Protein AF-A0A6M3X4U6-F1 (afdb_monomer_lite)

Sequence (53 aa):
MQLVYFFEDPTIGYCKDCDCLAVWDSEQGLHCPKCKSQDISLFIHDPDSPYPE

Radius of gyration: 12.07 Å; chains: 1; bounding box: 27×18×36 Å

pLDDT: mean 70.06, std 18.9, range [29.86, 90.38]

Secondary structure (DSSP, 8-state):
-------SS-EEEEETTTTEE-EEETTTEEE-TTT-----EEEE--SS-SS--

Foldseek 3Di:
DQPDPPPVFDKWWADPVVRDTWDADRPLGTARPPPRDPPIDIFGPDPVDPDRD

Structure (mmCIF, N/CA/C/O backbone):
data_AF-A0A6M3X4U6-F1
#
_entry.id   AF-A0A6M3X4U6-F1
#
loop_
_atom_site.group_PDB
_atom_site.id
_atom_site.type_symbol
_atom_site.label_atom_id
_atom_site.label_alt_id
_atom_site.label_comp_id
_atom_site.label_asym_id
_atom_site.label_entity_id
_atom_site.label_seq_id
_atom_site.pdbx_PDB_ins_code
_atom_site.Cartn_x
_atom_site.Cartn_y
_atom_site.Cartn_z
_atom_site.occupancy
_atom_site.B_iso_or_equiv
_atom_site.auth_seq_id
_atom_site.auth_comp_id
_atom_site.auth_asym_id
_atom_site.auth_atom_id
_atom_site.pdbx_PDB_model_num
ATOM 1 N N . MET A 1 1 ? 7.368 10.215 19.341 1.00 31.61 1 MET A N 1
ATOM 2 C CA . MET A 1 1 ? 8.356 9.793 18.327 1.00 31.61 1 MET A CA 1
ATOM 3 C C . MET A 1 1 ? 7.562 9.069 17.253 1.00 31.61 1 MET A C 1
ATOM 5 O O . MET A 1 1 ? 7.042 8.003 17.542 1.00 31.61 1 MET A O 1
ATOM 9 N N . GLN A 1 2 ? 7.299 9.715 16.118 1.00 29.86 2 GLN A N 1
ATOM 10 C CA . GLN A 1 2 ? 6.381 9.208 15.093 1.00 29.86 2 GLN A CA 1
ATOM 11 C C . GLN A 1 2 ? 7.229 8.619 13.960 1.00 29.86 2 GLN A C 1
ATOM 13 O O . GLN A 1 2 ? 8.004 9.345 13.342 1.00 29.86 2 GLN A O 1
ATOM 18 N N . LEU A 1 3 ? 7.150 7.301 13.757 1.00 32.66 3 LEU A N 1
ATOM 19 C CA . LEU A 1 3 ? 7.790 6.608 12.636 1.00 32.66 3 LEU A CA 1
ATOM 20 C C . LEU A 1 3 ? 6.994 6.936 11.370 1.00 32.66 3 LEU A C 1
ATOM 22 O O . LEU A 1 3 ? 6.022 6.268 11.031 1.00 32.66 3 LEU A O 1
ATOM 26 N N . VAL A 1 4 ? 7.370 8.032 10.717 1.00 37.59 4 VAL A N 1
ATOM 27 C CA . VAL A 1 4 ? 6.924 8.341 9.360 1.00 37.59 4 VAL A CA 1
ATOM 28 C C . VAL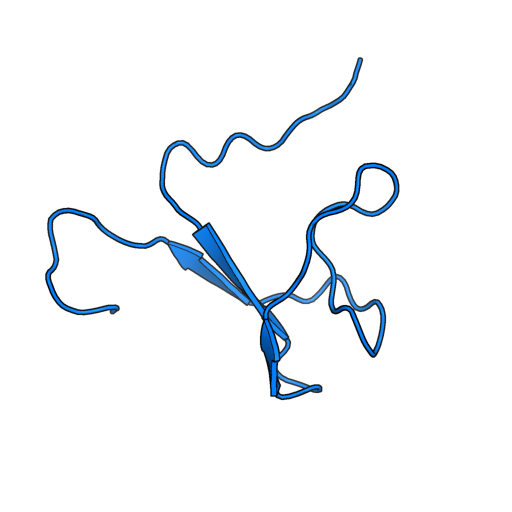 A 1 4 ? 7.739 7.442 8.438 1.00 37.59 4 VAL A C 1
ATOM 30 O O . VAL A 1 4 ? 8.954 7.604 8.347 1.00 37.59 4 VAL A O 1
ATOM 33 N N . TYR A 1 5 ? 7.093 6.470 7.794 1.00 45.00 5 TYR A N 1
ATOM 34 C CA . TYR A 1 5 ? 7.719 5.70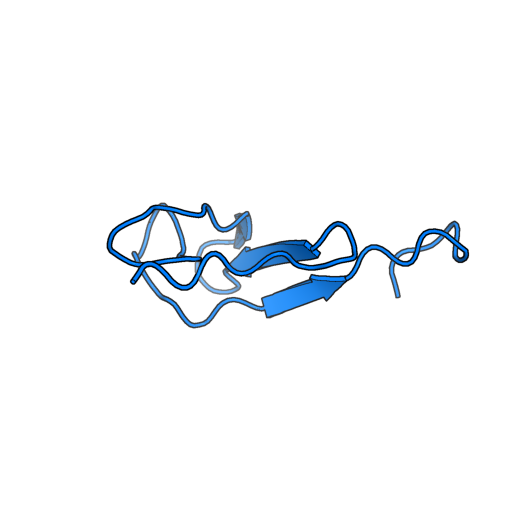6 6.719 1.00 45.00 5 TYR A CA 1
ATOM 35 C C . TYR A 1 5 ? 7.905 6.649 5.528 1.00 45.00 5 TYR A C 1
ATOM 37 O O . TYR A 1 5 ? 7.006 6.828 4.711 1.00 45.00 5 TYR A O 1
ATOM 45 N N . PHE A 1 6 ? 9.062 7.305 5.474 1.00 42.47 6 PHE A N 1
ATOM 46 C CA . PHE A 1 6 ? 9.595 7.828 4.228 1.00 42.47 6 PHE A CA 1
ATOM 47 C C . PHE A 1 6 ? 10.017 6.610 3.414 1.00 42.47 6 PHE A C 1
ATOM 49 O O . PHE A 1 6 ? 11.069 6.029 3.666 1.00 42.47 6 PHE A O 1
ATOM 56 N N . PHE A 1 7 ? 9.169 6.178 2.485 1.00 52.75 7 PHE A N 1
ATOM 57 C CA . PHE A 1 7 ? 9.694 5.425 1.360 1.00 52.75 7 PHE A CA 1
ATOM 58 C C . PHE A 1 7 ? 10.532 6.432 0.567 1.00 52.75 7 PHE A C 1
ATOM 60 O O . PHE A 1 7 ? 10.000 7.456 0.137 1.00 52.75 7 PHE A O 1
ATOM 67 N N . GLU A 1 8 ? 11.847 6.213 0.486 1.00 50.09 8 GLU A N 1
ATOM 68 C CA . GLU A 1 8 ? 12.748 7.057 -0.318 1.00 50.09 8 GLU A CA 1
ATOM 69 C C . GLU A 1 8 ? 12.284 7.106 -1.787 1.00 50.09 8 GLU A C 1
ATOM 71 O O . GLU A 1 8 ? 12.469 8.121 -2.456 1.00 50.09 8 GLU A O 1
ATOM 76 N N . ASP A 1 9 ? 11.554 6.071 -2.216 1.00 52.94 9 ASP A N 1
ATOM 77 C CA . ASP A 1 9 ? 10.951 5.912 -3.532 1.00 52.94 9 ASP A CA 1
ATOM 78 C C . ASP A 1 9 ? 9.408 5.949 -3.485 1.00 52.94 9 ASP A C 1
ATOM 80 O O . ASP A 1 9 ? 8.791 5.468 -2.523 1.00 52.94 9 ASP A O 1
ATOM 84 N N . PRO A 1 10 ? 8.738 6.481 -4.528 1.00 56.03 10 PRO A N 1
ATOM 85 C CA . PRO A 1 10 ? 7.283 6.533 -4.589 1.00 56.03 10 PRO A CA 1
ATOM 86 C C . PRO A 1 10 ? 6.695 5.119 -4.516 1.00 56.03 10 PRO A C 1
ATOM 88 O O . PRO A 1 10 ? 6.763 4.344 -5.464 1.00 56.03 10 PRO A O 1
ATOM 91 N N . THR A 1 11 ? 6.108 4.775 -3.371 1.00 64.94 11 THR A N 1
ATOM 92 C CA . THR A 1 11 ? 5.575 3.433 -3.118 1.00 64.94 11 THR A CA 1
ATOM 93 C C . THR A 1 11 ? 4.054 3.463 -3.152 1.00 64.94 11 THR A C 1
ATOM 95 O 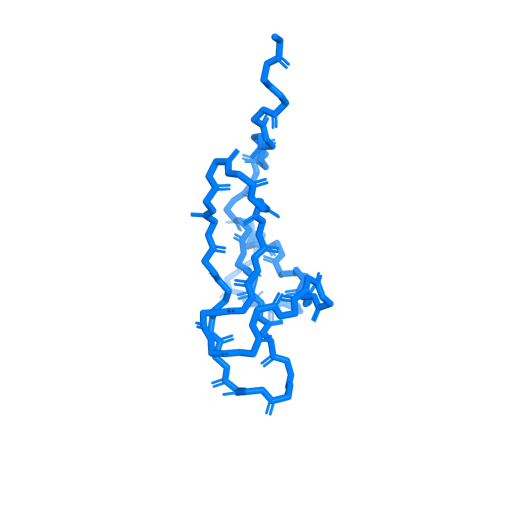O . THR A 1 11 ? 3.410 4.220 -2.423 1.00 64.94 11 THR A O 1
ATOM 98 N N . ILE A 1 12 ? 3.468 2.631 -4.009 1.00 74.81 12 ILE A N 1
ATOM 99 C CA . ILE A 1 12 ? 2.025 2.489 -4.181 1.00 74.81 12 ILE A CA 1
ATOM 100 C C . ILE A 1 12 ? 1.567 1.255 -3.405 1.00 74.81 12 ILE A C 1
ATOM 102 O O . ILE A 1 12 ? 2.009 0.139 -3.667 1.00 74.81 12 ILE A O 1
ATOM 106 N N . GLY A 1 13 ? 0.657 1.445 -2.452 1.00 82.25 13 GLY A N 1
ATOM 107 C CA . GLY A 1 13 ? 0.008 0.340 -1.753 1.00 82.25 13 GLY A CA 1
ATOM 108 C C . GLY A 1 13 ? -1.244 -0.145 -2.476 1.00 82.25 13 GLY A C 1
ATOM 109 O O . GLY A 1 13 ? -2.052 0.670 -2.920 1.00 82.25 13 GLY A O 1
ATOM 110 N N . TYR A 1 14 ? -1.451 -1.458 -2.537 1.00 84.81 14 TYR A N 1
ATOM 111 C CA . TYR A 1 14 ? -2.619 -2.094 -3.143 1.00 84.81 14 TYR A CA 1
ATOM 112 C C . TYR A 1 14 ? -3.256 -3.158 -2.246 1.00 84.81 14 TYR A C 1
ATOM 114 O O . TYR A 1 14 ? -2.576 -4.059 -1.750 1.0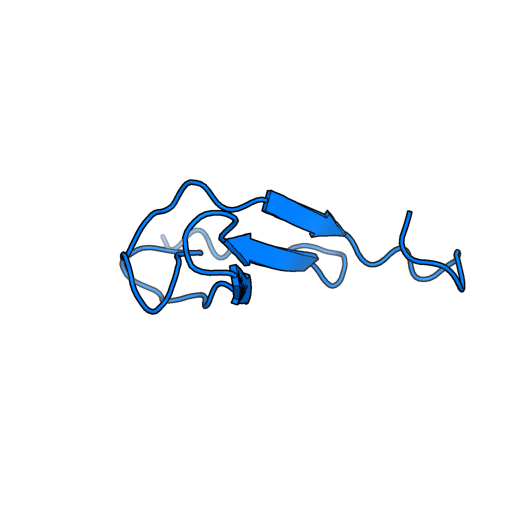0 84.81 14 TYR A O 1
ATOM 122 N N . CYS A 1 15 ? -4.577 -3.105 -2.087 1.00 87.44 15 CYS A N 1
ATOM 123 C CA . CYS A 1 15 ? -5.348 -4.150 -1.420 1.00 87.44 15 CYS A CA 1
ATOM 124 C C . CYS A 1 15 ? -5.933 -5.126 -2.448 1.00 87.44 15 CYS A C 1
ATOM 126 O O . CYS A 1 15 ? -6.786 -4.738 -3.247 1.00 87.44 15 CYS A O 1
ATOM 128 N N . LYS A 1 16 ? -5.525 -6.400 -2.380 1.00 86.12 16 LYS A N 1
ATOM 129 C CA . LYS A 1 16 ? -5.982 -7.462 -3.295 1.00 86.12 16 LYS A CA 1
ATOM 130 C C . LYS A 1 16 ? -7.451 -7.840 -3.099 1.00 86.12 16 LYS A C 1
ATOM 132 O O . LYS A 1 16 ? -8.128 -8.133 -4.074 1.00 86.12 16 LYS A O 1
ATOM 137 N N . ASP A 1 17 ? -7.957 -7.795 -1.868 1.00 90.00 17 ASP A N 1
ATOM 138 C CA . ASP A 1 17 ? -9.345 -8.187 -1.576 1.00 90.00 17 ASP A CA 1
ATOM 139 C C . ASP A 1 17 ? -10.372 -7.153 -2.046 1.00 90.00 17 ASP A C 1
ATOM 141 O O . ASP A 1 17 ? -11.500 -7.483 -2.402 1.00 90.00 17 ASP A O 1
ATOM 145 N N . CYS A 1 18 ? -9.997 -5.876 -1.991 1.00 88.00 18 CYS A N 1
ATOM 146 C CA . CYS A 1 18 ? -10.887 -4.751 -2.280 1.00 88.00 18 CYS A CA 1
ATOM 147 C C . CYS A 1 18 ? -10.645 -4.107 -3.647 1.00 88.00 18 CYS A C 1
ATOM 149 O O . CYS A 1 18 ? -11.389 -3.182 -4.005 1.00 88.00 18 CYS A O 1
ATOM 151 N N . ASP A 1 19 ? -9.615 -4.586 -4.351 1.00 87.19 19 ASP A N 1
ATOM 152 C CA . ASP A 1 19 ? -9.171 -4.130 -5.665 1.00 87.19 19 ASP A CA 1
ATOM 153 C C . ASP A 1 19 ? -8.990 -2.602 -5.700 1.00 87.19 19 ASP A C 1
ATOM 155 O O . ASP A 1 19 ? -9.582 -1.879 -6.501 1.00 87.19 19 ASP A O 1
ATOM 159 N N . CYS A 1 20 ? -8.269 -2.067 -4.708 1.00 83.75 20 CYS A N 1
ATOM 160 C CA . CYS A 1 20 ? -8.116 -0.623 -4.547 1.00 83.75 20 CYS A CA 1
ATOM 161 C C . CYS A 1 20 ? -6.769 -0.218 -3.954 1.00 83.75 20 CYS A C 1
ATOM 163 O O . CYS A 1 20 ? -6.150 -0.964 -3.193 1.00 83.75 20 CYS A O 1
ATOM 165 N N . LEU A 1 21 ? -6.365 1.019 -4.251 1.00 85.56 21 LEU A N 1
ATOM 166 C CA . LEU A 1 21 ? -5.178 1.630 -3.667 1.00 85.56 21 LEU A CA 1
ATOM 167 C C . LEU A 1 21 ? -5.344 1.805 -2.155 1.00 85.56 21 LEU A C 1
ATOM 169 O O . LEU A 1 21 ? -6.392 2.240 -1.667 1.00 85.56 21 LEU A O 1
ATOM 173 N N . ALA A 1 22 ? -4.298 1.444 -1.423 1.00 85.56 22 ALA A N 1
ATOM 174 C CA . ALA A 1 22 ? -4.205 1.680 0.002 1.00 85.56 22 ALA A CA 1
ATOM 175 C C . ALA A 1 22 ? -3.943 3.161 0.274 1.00 85.56 22 ALA A C 1
ATOM 177 O O . ALA A 1 22 ? -3.320 3.867 -0.520 1.00 85.56 22 ALA A O 1
ATOM 178 N N . VAL A 1 23 ? -4.426 3.619 1.419 1.00 85.50 23 VAL A N 1
ATOM 179 C CA . VAL A 1 23 ? -4.237 4.982 1.902 1.00 85.50 23 VAL A CA 1
ATOM 180 C C . VAL A 1 23 ? -3.382 4.943 3.152 1.00 85.50 23 VAL A C 1
ATOM 182 O O . VAL A 1 23 ? -3.404 3.968 3.900 1.00 85.50 23 VAL A O 1
ATOM 185 N N . TRP A 1 24 ? -2.616 6.001 3.372 1.00 83.75 24 TRP A N 1
ATOM 186 C CA . TRP A 1 24 ? -1.836 6.152 4.589 1.00 83.75 24 TRP A CA 1
ATOM 187 C C . TRP A 1 24 ? -2.562 7.080 5.562 1.00 83.75 24 TRP A C 1
ATOM 189 O O . TRP A 1 24 ? -3.024 8.151 5.162 1.00 83.75 24 TRP A O 1
ATOM 199 N N . ASP A 1 25 ? -2.639 6.694 6.833 1.00 80.75 25 ASP A N 1
ATOM 200 C CA . ASP A 1 25 ? -3.059 7.569 7.927 1.00 80.75 25 ASP A CA 1
ATOM 201 C C . ASP A 1 25 ? -2.078 7.504 9.109 1.00 80.75 25 ASP A C 1
ATOM 203 O O . ASP A 1 25 ? -1.298 6.563 9.256 1.00 80.75 25 ASP A O 1
ATOM 207 N N . SER A 1 26 ? -2.117 8.518 9.972 1.00 78.81 26 SER A N 1
ATOM 208 C CA . SER A 1 26 ? -1.175 8.655 11.085 1.00 78.81 26 SER A CA 1
ATOM 209 C C . SER A 1 26 ? -1.401 7.693 12.255 1.00 78.81 26 SER A C 1
ATOM 211 O O . SER A 1 26 ? -0.497 7.552 13.076 1.00 78.81 26 SER A O 1
ATOM 213 N N . GLU A 1 27 ? -2.581 7.085 12.376 1.00 82.62 27 GLU A N 1
ATOM 214 C CA . GLU A 1 27 ? -2.950 6.181 13.471 1.00 82.62 27 GLU A CA 1
ATOM 215 C C . GLU A 1 27 ? -2.756 4.704 13.096 1.00 82.62 27 GLU A C 1
ATOM 217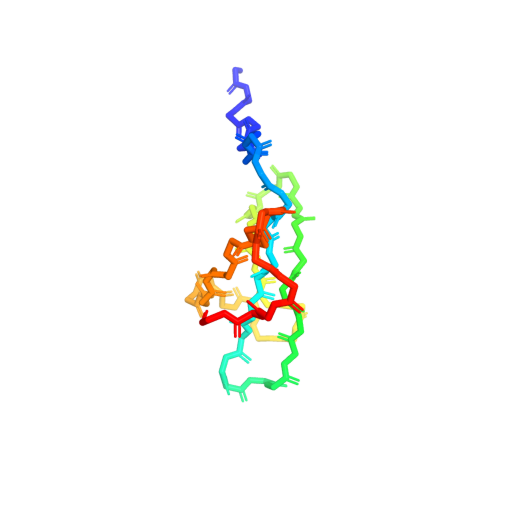 O O . GLU A 1 27 ? -2.289 3.931 13.932 1.00 82.62 27 GLU A O 1
ATOM 222 N N . GLN A 1 28 ? -3.075 4.304 11.859 1.00 77.50 28 GLN A N 1
ATOM 223 C CA . GLN A 1 28 ? -3.016 2.905 11.400 1.00 77.50 28 GLN A CA 1
ATO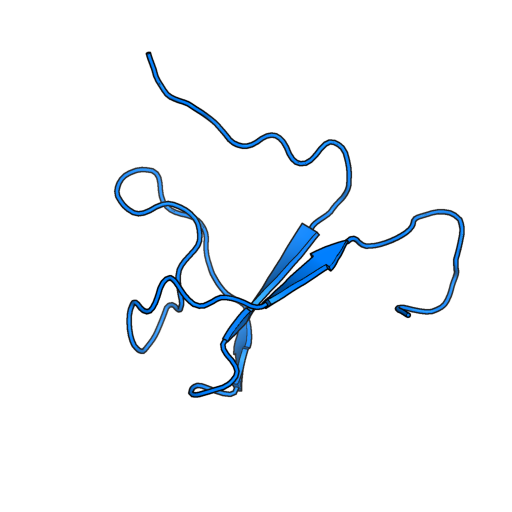M 224 C C . GLN A 1 28 ? -1.936 2.649 10.341 1.00 77.50 28 GLN A C 1
ATOM 226 O O . GLN A 1 28 ? -1.661 1.492 10.018 1.00 77.50 28 GLN A O 1
ATOM 231 N N . GLY A 1 29 ? -1.290 3.688 9.812 1.00 84.00 29 GLY A N 1
ATOM 232 C CA . GLY A 1 29 ? -0.312 3.557 8.736 1.00 84.00 29 GLY A CA 1
ATOM 233 C C . GLY A 1 29 ? -0.973 3.256 7.390 1.00 84.00 29 GLY A C 1
ATOM 234 O O . GLY A 1 29 ? -2.075 3.722 7.099 1.00 84.00 29 GLY A O 1
ATOM 235 N N . LEU A 1 30 ? -0.282 2.501 6.532 1.00 84.12 30 LEU A N 1
ATOM 236 C CA . LEU A 1 30 ? -0.803 2.142 5.215 1.00 84.12 30 LEU A CA 1
ATOM 237 C C . LEU A 1 30 ? -1.850 1.030 5.337 1.00 84.12 30 LEU A C 1
ATOM 239 O O . LEU A 1 30 ? -1.544 -0.075 5.782 1.00 84.12 30 LEU A O 1
ATOM 243 N N . HIS A 1 31 ? -3.078 1.313 4.920 1.00 87.06 31 HIS A N 1
ATOM 244 C CA . HIS A 1 31 ? -4.196 0.390 5.055 1.00 87.06 31 HIS A CA 1
ATOM 245 C C . HIS A 1 31 ? -5.195 0.525 3.901 1.00 87.06 31 HIS A C 1
ATOM 247 O O . HIS A 1 31 ? -5.263 1.530 3.188 1.00 87.06 31 HIS A O 1
ATOM 253 N N . CYS A 1 32 ? -6.023 -0.497 3.712 1.00 89.00 32 CYS A N 1
ATOM 254 C CA . CYS A 1 32 ? -7.091 -0.467 2.726 1.00 89.00 32 CYS A CA 1
ATOM 255 C C . CYS A 1 32 ? -8.216 0.474 3.182 1.00 89.00 32 CYS A C 1
ATOM 257 O O . CYS A 1 32 ? -8.785 0.258 4.255 1.00 89.00 32 CYS A O 1
ATOM 259 N N . PRO A 1 33 ? -8.654 1.450 2.369 1.00 88.62 33 PRO A N 1
ATOM 260 C CA . PRO A 1 33 ? -9.709 2.374 2.776 1.00 88.62 33 PRO A CA 1
ATOM 261 C C . PRO A 1 33 ? -11.059 1.685 3.040 1.00 88.62 33 PRO A C 1
ATOM 263 O O . PRO A 1 33 ? -11.838 2.203 3.840 1.00 88.62 33 PRO A O 1
ATOM 266 N N . LYS A 1 34 ? -11.325 0.530 2.407 1.00 89.56 34 LYS A N 1
ATOM 267 C CA . LYS A 1 34 ? -12.598 -0.205 2.503 1.00 89.56 34 LYS A CA 1
ATOM 268 C C . LYS A 1 34 ? -12.629 -1.213 3.650 1.00 89.56 34 LYS A C 1
ATOM 270 O O . LYS A 1 34 ? -13.487 -1.116 4.519 1.00 89.56 34 LYS A O 1
ATOM 275 N N . CYS A 1 35 ? -11.712 -2.180 3.651 1.00 90.38 35 CYS A N 1
ATOM 276 C CA . CYS A 1 35 ? -11.704 -3.262 4.641 1.00 90.38 35 CYS A CA 1
ATOM 277 C C . CYS A 1 35 ? -10.812 -2.978 5.854 1.00 90.38 35 CYS A C 1
ATOM 279 O O . CYS A 1 35 ? -10.789 -3.784 6.778 1.00 90.38 35 CYS A O 1
ATOM 281 N N . LYS A 1 36 ? -10.066 -1.862 5.850 1.00 87.88 36 LYS A N 1
ATOM 282 C CA . LYS A 1 36 ? -9.086 -1.500 6.888 1.00 87.88 36 LYS A CA 1
ATOM 283 C C . LYS A 1 36 ? -7.964 -2.524 7.091 1.00 87.88 36 LYS A C 1
ATOM 285 O O . LYS A 1 36 ? -7.209 -2.418 8.048 1.00 87.88 36 LYS A O 1
ATOM 290 N N . SER A 1 37 ? -7.818 -3.481 6.171 1.00 86.50 37 SER A N 1
ATOM 291 C CA . SER A 1 37 ? -6.710 -4.434 6.187 1.00 86.50 37 SER A CA 1
ATOM 292 C C . SER A 1 37 ? -5.379 -3.709 6.004 1.00 86.50 37 SER A C 1
ATOM 294 O O . SER A 1 37 ? -5.272 -2.807 5.170 1.00 86.50 37 SER A O 1
ATOM 296 N N . GLN A 1 38 ? -4.376 -4.131 6.766 1.00 84.88 38 GLN A N 1
ATOM 297 C CA . GLN A 1 38 ? -2.977 -3.732 6.603 1.00 84.88 38 GLN A CA 1
ATOM 298 C C . GLN A 1 38 ? -2.192 -4.723 5.727 1.00 84.88 38 GLN A C 1
ATOM 300 O O . GLN A 1 38 ? -1.017 -4.495 5.453 1.00 84.88 38 GLN A O 1
ATOM 305 N N . ASP A 1 39 ? -2.834 -5.802 5.259 1.00 85.50 39 ASP A N 1
ATOM 306 C CA . ASP A 1 39 ? -2.254 -6.737 4.292 1.00 85.50 39 ASP A CA 1
ATOM 307 C C . ASP A 1 39 ? -2.278 -6.112 2.889 1.00 85.50 39 ASP A C 1
ATOM 309 O O . ASP A 1 39 ? -3.172 -6.337 2.069 1.00 85.50 39 ASP A O 1
ATOM 313 N N . ILE A 1 40 ? -1.331 -5.201 2.672 1.00 84.19 40 ILE A N 1
ATOM 314 C CA . ILE A 1 40 ? -1.224 -4.358 1.487 1.00 84.19 40 ILE A CA 1
ATOM 315 C C . ILE A 1 40 ? 0.022 -4.759 0.707 1.00 84.19 40 ILE A C 1
ATOM 317 O O . ILE A 1 40 ? 1.131 -4.788 1.236 1.00 84.19 40 ILE A O 1
ATOM 321 N N . SER A 1 41 ? -0.157 -5.035 -0.583 1.00 81.19 41 SER A N 1
ATOM 322 C CA . SER A 1 41 ? 0.965 -5.235 -1.500 1.00 81.19 41 SER A CA 1
ATOM 323 C C . SER A 1 41 ? 1.589 -3.883 -1.831 1.00 81.19 41 SER A C 1
ATOM 325 O O . SER A 1 41 ? 0.884 -2.968 -2.252 1.00 81.19 41 SER A O 1
ATOM 327 N N . LEU A 1 42 ? 2.894 -3.755 -1.610 1.00 77.56 42 LEU A N 1
ATOM 328 C CA . LEU A 1 42 ? 3.658 -2.547 -1.903 1.00 77.56 42 LEU A CA 1
ATOM 329 C C . LEU A 1 42 ? 4.336 -2.699 -3.260 1.00 77.56 42 LEU A C 1
ATOM 331 O O . LEU A 1 42 ? 5.056 -3.670 -3.480 1.00 77.56 42 LEU A O 1
ATOM 335 N N . PHE A 1 43 ? 4.118 -1.729 -4.137 1.00 71.62 43 PHE A N 1
ATOM 336 C CA . PHE A 1 43 ? 4.810 -1.601 -5.412 1.00 71.62 43 PHE A CA 1
ATOM 337 C C . PHE A 1 43 ? 5.711 -0.380 -5.324 1.00 71.62 43 PHE A C 1
ATOM 339 O O . PHE A 1 43 ? 5.224 0.735 -5.125 1.00 71.62 43 PHE A O 1
ATOM 346 N N . ILE A 1 44 ? 7.017 -0.591 -5.426 1.00 67.00 44 ILE A N 1
ATOM 347 C CA . ILE A 1 44 ? 7.981 0.503 -5.493 1.00 67.00 44 ILE A CA 1
ATOM 348 C C . ILE A 1 44 ? 8.000 0.961 -6.948 1.00 67.00 44 ILE A C 1
ATOM 350 O O . ILE A 1 44 ? 8.225 0.154 -7.847 1.00 67.00 44 ILE A O 1
ATOM 354 N N . HIS A 1 45 ? 7.696 2.233 -7.194 1.00 56.91 45 HIS A N 1
ATOM 355 C CA . HIS A 1 45 ? 7.862 2.807 -8.520 1.00 56.91 45 HIS A CA 1
ATOM 356 C C . HIS A 1 45 ? 9.355 3.016 -8.755 1.00 56.91 45 HIS A C 1
ATOM 358 O O . HIS A 1 45 ? 9.934 3.952 -8.212 1.00 56.91 45 HIS A O 1
ATOM 364 N N . ASP A 1 46 ? 9.961 2.116 -9.524 1.00 56.47 46 ASP A N 1
ATOM 365 C CA . ASP A 1 46 ? 11.345 2.239 -9.963 1.00 56.47 46 ASP A CA 1
ATOM 366 C C . ASP A 1 46 ? 11.446 3.405 -10.970 1.00 56.47 46 ASP A C 1
ATOM 368 O O . ASP A 1 46 ? 10.823 3.342 -12.033 1.00 56.47 46 ASP A O 1
ATOM 372 N N . PRO A 1 47 ? 12.142 4.511 -10.645 1.00 53.59 47 PRO A N 1
ATOM 373 C CA . PRO A 1 47 ? 12.220 5.681 -11.520 1.00 53.59 47 PRO A CA 1
ATOM 374 C C . PRO A 1 47 ? 13.115 5.461 -12.753 1.00 53.59 47 PRO A C 1
ATOM 376 O O . PRO A 1 47 ? 13.051 6.261 -13.691 1.00 53.59 47 PRO A O 1
ATOM 379 N N . ASP A 1 48 ? 13.932 4.403 -12.770 1.00 55.19 48 ASP A N 1
ATOM 380 C CA . ASP A 1 48 ? 14.821 4.036 -13.877 1.00 55.19 48 ASP A CA 1
ATOM 381 C C . ASP A 1 48 ? 14.171 3.027 -14.843 1.00 55.19 48 ASP A C 1
ATOM 383 O O . ASP A 1 48 ? 14.606 2.895 -15.994 1.00 55.19 48 ASP A O 1
ATOM 387 N N . SER A 1 49 ? 13.083 2.368 -14.432 1.00 46.56 49 SER A N 1
ATOM 388 C CA . SER A 1 49 ? 12.280 1.505 -15.295 1.00 46.56 49 SER A CA 1
ATOM 389 C C . SER A 1 49 ? 11.000 2.214 -15.765 1.00 46.56 49 SER A C 1
ATOM 391 O O . SER A 1 49 ? 10.093 2.473 -14.975 1.00 46.56 49 SER A O 1
ATOM 393 N N . PRO A 1 50 ? 10.824 2.480 -17.077 1.00 51.59 50 PRO A N 1
ATOM 394 C CA . PRO A 1 50 ? 9.565 3.014 -17.606 1.00 51.59 50 PRO A CA 1
ATOM 395 C C . PRO A 1 50 ? 8.391 2.022 -17.495 1.00 51.59 50 PRO A C 1
ATOM 397 O O . PRO A 1 50 ? 7.275 2.350 -17.907 1.00 51.59 50 PRO A O 1
ATOM 400 N N . TYR A 1 51 ? 8.629 0.817 -16.969 1.00 43.97 51 TYR A N 1
ATOM 401 C CA . TYR A 1 51 ? 7.634 -0.227 -16.785 1.00 43.97 51 TYR A CA 1
ATOM 402 C C . TYR A 1 51 ? 7.558 -0.629 -15.304 1.00 43.97 51 TYR A C 1
ATOM 404 O O . TYR A 1 51 ? 8.593 -0.945 -14.719 1.00 43.97 51 TYR A O 1
ATOM 412 N N . PRO A 1 52 ? 6.357 -0.646 -14.697 1.00 45.97 52 PRO A N 1
ATOM 413 C CA . PRO A 1 52 ? 6.173 -1.238 -13.378 1.00 45.97 52 PRO A CA 1
ATOM 414 C C . PRO A 1 52 ? 6.391 -2.753 -13.493 1.00 45.97 52 PRO A C 1
ATOM 416 O O . PRO A 1 52 ? 5.633 -3.419 -14.202 1.00 45.97 52 PRO A O 1
ATOM 419 N N . GLU A 1 53 ? 7.442 -3.273 -12.859 1.00 43.53 53 GLU A N 1
ATOM 420 C CA . GLU A 1 53 ? 7.704 -4.718 -12.742 1.00 43.53 53 GLU A CA 1
ATOM 421 C C . GLU A 1 53 ? 6.913 -5.348 -11.586 1.00 43.53 53 GLU A C 1
ATOM 423 O O . GLU A 1 53 ? 6.792 -4.705 -10.515 1.00 43.53 53 GLU A O 1
#

Organism: NCBI:txid1070528